Protein AF-A0A1U8CSY4-F1 (afdb_monomer_lite)

Foldseek 3Di:
DPPPDQPWDKDAAQDPQAKAKPNHTDDHGDIDTDDQQIWIADGDPRQIAGDHDDAAEEEEDPDDPVLVVLLQVLQVVVVHYYDPDDDLSHQEYEDQDDDDDPNNVVCVVSQHYYYYSVQSVQQSVCVVVVHDRDDRPRDDDDPPPPPSPPPPPDDDDDDD

Radius of gyration: 19.5 Å; chains: 1; bounding box: 54×32×51 Å

Structure (mmCIF, N/CA/C/O backbone):
data_AF-A0A1U8CSY4-F1
#
_entry.id   AF-A0A1U8CSY4-F1
#
loop_
_atom_site.group_PDB
_atom_site.id
_atom_site.type_symbol
_atom_site.label_atom_id
_atom_site.label_alt_id
_atom_site.label_comp_id
_atom_site.label_asym_id
_atom_site.label_entity_id
_atom_site.label_seq_id
_atom_site.pdbx_PDB_ins_code
_atom_site.Cartn_x
_atom_site.Cartn_y
_atom_site.Cartn_z
_atom_site.occupancy
_atom_site.B_iso_or_equiv
_atom_site.auth_seq_id
_atom_site.auth_comp_id
_atom_site.auth_asym_id
_atom_site.auth_atom_id
_atom_site.pdbx_PDB_model_num
ATOM 1 N N . SER A 1 1 ? 16.390 -13.623 3.839 1.00 35.88 1 SER A N 1
ATOM 2 C CA . SER A 1 1 ? 15.044 -13.796 4.407 1.00 35.88 1 SER A CA 1
ATOM 3 C C . SER A 1 1 ? 14.688 -12.503 5.102 1.00 35.88 1 SER A C 1
ATOM 5 O O . SER A 1 1 ? 15.068 -12.316 6.248 1.00 35.88 1 SER A O 1
ATOM 7 N N . GLN A 1 2 ? 14.135 -11.544 4.367 1.00 38.16 2 GLN A N 1
ATOM 8 C CA . GLN A 1 2 ? 13.665 -10.298 4.957 1.00 38.16 2 GLN A CA 1
ATOM 9 C C . GLN A 1 2 ? 12.179 -10.529 5.182 1.00 38.16 2 GLN A C 1
ATOM 11 O O . GLN A 1 2 ? 11.422 -10.617 4.225 1.00 38.16 2 GLN A O 1
ATOM 16 N N . THR A 1 3 ? 11.808 -10.836 6.419 1.00 38.59 3 THR A N 1
ATOM 17 C CA . THR A 1 3 ? 10.408 -11.014 6.786 1.00 38.59 3 THR A CA 1
ATOM 18 C C . THR A 1 3 ? 9.747 -9.651 6.617 1.00 38.59 3 THR A C 1
ATOM 20 O O . THR A 1 3 ? 10.134 -8.705 7.302 1.00 38.59 3 THR A O 1
ATOM 23 N N . ASP A 1 4 ? 8.822 -9.539 5.665 1.00 53.53 4 ASP A N 1
ATOM 24 C CA . ASP A 1 4 ? 7.947 -8.380 5.488 1.00 53.53 4 ASP A CA 1
ATOM 25 C C . ASP A 1 4 ? 7.035 -8.269 6.717 1.00 53.53 4 ASP A C 1
ATOM 27 O O . ASP A 1 4 ? 5.899 -8.744 6.730 1.00 53.53 4 ASP A O 1
ATOM 31 N N . GLU A 1 5 ? 7.556 -7.714 7.811 1.00 65.62 5 GLU A N 1
ATOM 32 C CA . GLU A 1 5 ? 6.732 -7.428 8.977 1.00 65.62 5 GLU A CA 1
ATOM 33 C C . GLU A 1 5 ? 5.802 -6.262 8.650 1.00 65.62 5 GLU A C 1
ATOM 35 O O . GLU A 1 5 ? 6.231 -5.130 8.412 1.00 65.62 5 GLU A O 1
ATOM 40 N N . ILE A 1 6 ? 4.505 -6.568 8.623 1.00 72.44 6 ILE A N 1
ATOM 41 C CA . ILE A 1 6 ? 3.435 -5.590 8.453 1.00 72.44 6 ILE A CA 1
ATOM 42 C C . ILE A 1 6 ? 3.613 -4.500 9.520 1.00 72.44 6 ILE A C 1
ATOM 44 O O . ILE A 1 6 ? 3.679 -4.832 10.710 1.00 72.44 6 ILE A O 1
ATOM 48 N N . PRO A 1 7 ? 3.674 -3.210 9.139 1.00 76.31 7 PRO A N 1
ATOM 49 C CA . PRO A 1 7 ? 3.861 -2.141 10.105 1.00 76.31 7 PRO A CA 1
ATOM 50 C C . PRO A 1 7 ? 2.719 -2.148 11.135 1.00 76.31 7 PRO A C 1
ATOM 52 O O . PRO A 1 7 ? 1.551 -2.291 10.757 1.00 76.31 7 PRO A O 1
ATOM 55 N N . PRO A 1 8 ? 3.021 -1.990 12.437 1.00 83.06 8 PRO A N 1
ATOM 56 C CA . PRO A 1 8 ? 2.006 -2.070 13.475 1.00 83.06 8 PRO A CA 1
ATOM 57 C C . PRO A 1 8 ? 1.023 -0.901 13.358 1.00 83.06 8 PRO A C 1
ATOM 59 O O . PRO A 1 8 ? 1.408 0.267 13.433 1.00 83.06 8 PRO A O 1
ATOM 62 N N . LEU A 1 9 ? -0.267 -1.216 13.232 1.00 86.62 9 LEU A N 1
ATOM 63 C CA . LEU A 1 9 ? -1.344 -0.234 13.307 1.00 86.62 9 LEU A CA 1
ATOM 64 C C . LEU A 1 9 ? -1.851 -0.165 14.747 1.00 86.62 9 LEU A C 1
ATOM 66 O O . LEU A 1 9 ? -2.304 -1.167 15.293 1.00 86.62 9 LEU A O 1
ATOM 70 N N . THR A 1 10 ? -1.800 1.011 15.371 1.00 90.25 10 THR A N 1
ATOM 71 C CA . THR A 1 10 ? -2.293 1.198 16.743 1.00 90.25 10 THR A CA 1
ATOM 72 C C . THR A 1 10 ? -3.455 2.176 16.792 1.00 90.25 10 THR A C 1
ATOM 74 O O . THR A 1 10 ? -3.532 3.127 16.015 1.00 90.25 10 THR A O 1
ATOM 77 N N . ILE A 1 11 ? -4.371 1.933 17.724 1.00 89.75 11 ILE A N 1
ATOM 78 C CA . ILE A 1 11 ? -5.534 2.771 17.990 1.00 89.75 11 ILE A CA 1
ATOM 79 C C . ILE A 1 11 ? -5.600 3.086 19.481 1.00 89.75 11 ILE A C 1
ATOM 81 O O . ILE A 1 11 ? -5.365 2.220 20.319 1.00 89.75 11 ILE A O 1
ATOM 85 N N . LYS A 1 12 ? -5.918 4.334 19.822 1.00 92.56 12 LYS A N 1
ATOM 86 C CA . LYS A 1 12 ? -6.130 4.779 21.200 1.00 92.56 12 LYS A CA 1
ATOM 87 C C . LYS A 1 12 ? -7.476 5.474 21.292 1.00 92.56 12 LYS A C 1
ATOM 89 O O . LYS A 1 12 ? -7.719 6.452 20.586 1.00 92.56 12 LYS A O 1
ATOM 94 N N . ASP A 1 13 ? -8.323 4.984 22.183 1.00 90.38 13 ASP A N 1
ATOM 95 C CA . ASP A 1 13 ? -9.631 5.573 22.430 1.00 90.38 13 ASP A CA 1
ATOM 96 C C . ASP A 1 13 ? -9.543 6.646 23.521 1.00 90.38 13 ASP A C 1
ATOM 98 O O . ASP A 1 13 ? -8.977 6.409 24.587 1.00 90.38 13 ASP A O 1
ATOM 102 N N . ASN A 1 14 ? -10.098 7.825 23.241 1.00 88.88 14 ASN A N 1
ATOM 103 C CA . ASN A 1 14 ? -10.329 8.894 24.223 1.00 88.88 14 ASN A CA 1
ATOM 104 C C . ASN A 1 14 ? -11.767 9.440 24.102 1.00 88.88 14 ASN A C 1
ATOM 106 O O . ASN A 1 14 ? -12.045 10.584 24.465 1.00 88.88 14 ASN A O 1
ATOM 110 N N . SER A 1 15 ? -12.667 8.673 23.482 1.00 87.38 15 SER A N 1
ATOM 111 C CA . SER A 1 15 ? -14.010 9.130 23.139 1.00 87.38 15 SER A CA 1
ATOM 112 C C . SER A 1 15 ? -14.997 8.952 24.299 1.00 87.38 15 SER A C 1
ATOM 114 O O . SER A 1 15 ? -14.857 8.074 25.145 1.00 87.38 15 SER A O 1
ATOM 116 N N . LYS A 1 16 ? -16.063 9.764 24.318 1.00 89.44 16 LYS A N 1
ATOM 117 C CA . LYS A 1 16 ? -17.143 9.657 25.319 1.00 89.44 16 LYS A CA 1
ATOM 118 C C . LYS A 1 16 ? -17.899 8.323 25.237 1.00 89.44 16 LYS A C 1
ATOM 120 O O . LYS A 1 16 ? -18.336 7.798 26.258 1.00 89.44 16 LYS A O 1
ATOM 125 N N . TYR A 1 17 ? -18.107 7.820 24.020 1.00 89.25 17 TYR A N 1
ATOM 126 C CA . TYR A 1 17 ? -18.969 6.663 23.754 1.00 89.25 17 TYR A CA 1
ATOM 127 C C . TYR A 1 17 ? -18.199 5.344 23.630 1.00 89.25 17 TYR A C 1
ATOM 129 O O . TYR A 1 17 ? -18.811 4.279 23.676 1.00 89.25 17 TYR A O 1
ATOM 137 N N . GLY A 1 18 ? -16.872 5.409 23.559 1.00 91.06 18 GLY A N 1
ATOM 138 C CA . GLY A 1 18 ? -16.005 4.249 23.469 1.00 91.06 18 GLY A CA 1
ATOM 139 C C . GLY A 1 18 ? -15.720 3.807 22.035 1.00 91.06 18 GLY A C 1
ATOM 140 O O . GLY A 1 18 ? -16.469 4.102 21.099 1.00 91.06 18 GLY A O 1
ATOM 141 N N . THR A 1 19 ? -14.64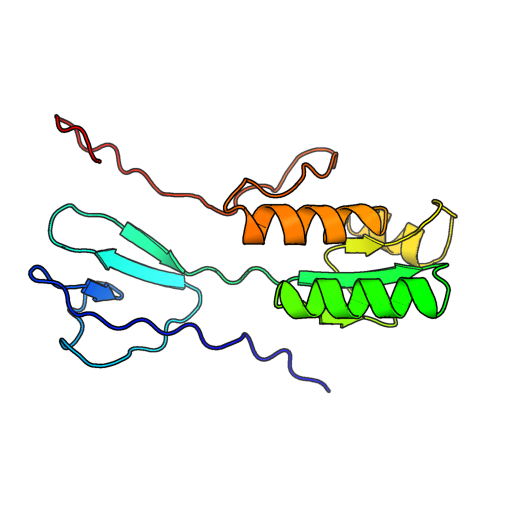7 3.040 21.893 1.00 91.88 19 THR A N 1
ATOM 142 C CA . THR A 1 19 ? -14.310 2.272 20.691 1.00 91.88 19 THR A CA 1
ATOM 143 C C . THR A 1 19 ? -14.337 0.780 21.017 1.00 91.88 19 THR A C 1
ATOM 145 O O . THR A 1 19 ? -13.944 0.373 22.111 1.00 91.88 19 THR A O 1
ATOM 148 N N . PHE A 1 20 ? -14.811 -0.039 20.081 1.00 93.06 20 PHE A N 1
ATOM 149 C CA . PHE A 1 20 ? -14.907 -1.489 20.224 1.00 93.06 20 PHE A CA 1
ATOM 150 C C . PHE A 1 20 ? -14.066 -2.172 19.151 1.00 93.06 20 PHE A C 1
ATOM 152 O O . PHE A 1 20 ? -14.150 -1.797 17.982 1.00 93.06 20 PHE A O 1
ATOM 159 N N . VAL A 1 21 ? -13.296 -3.186 19.528 1.00 93.19 21 VAL A N 1
ATOM 160 C CA . VAL A 1 21 ? -12.537 -4.039 18.609 1.00 93.19 21 VAL A CA 1
ATOM 161 C C . VAL A 1 21 ? -13.082 -5.450 18.745 1.00 93.19 21 VAL A C 1
ATOM 163 O O . VAL A 1 21 ? -13.120 -5.986 19.844 1.00 93.19 21 VAL A O 1
ATOM 166 N N . ASN A 1 22 ? -13.545 -6.037 17.642 1.00 92.62 22 ASN A N 1
ATOM 167 C CA . ASN A 1 22 ? -14.170 -7.363 17.624 1.00 92.62 22 ASN A CA 1
ATOM 168 C C . ASN A 1 22 ? -15.294 -7.501 18.668 1.00 92.62 22 ASN A C 1
ATOM 170 O O . ASN A 1 22 ? -15.397 -8.510 19.350 1.00 92.62 22 ASN A O 1
ATOM 174 N N . GLU A 1 23 ? -16.125 -6.456 18.777 1.00 90.50 23 GLU A N 1
A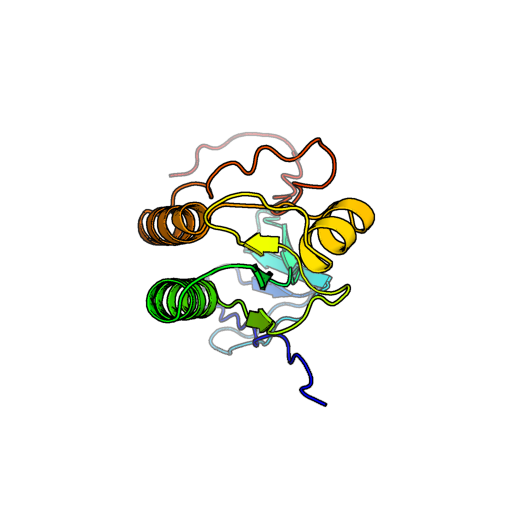TOM 175 C CA . GLU A 1 23 ? -17.250 -6.343 19.726 1.00 90.50 23 GLU A CA 1
ATOM 176 C C . GLU A 1 23 ? -16.840 -6.166 21.203 1.00 90.50 23 GLU A C 1
ATOM 178 O O . GLU A 1 23 ? -17.687 -5.874 22.047 1.00 90.50 23 GLU A O 1
ATOM 183 N N . GLU A 1 24 ? -15.543 -6.197 21.515 1.00 93.06 24 GLU A N 1
ATOM 184 C CA . GLU A 1 24 ? -15.015 -5.915 22.848 1.00 93.06 24 GLU A CA 1
ATOM 185 C C . GLU A 1 24 ? -14.700 -4.428 23.019 1.00 93.06 24 GLU A C 1
ATOM 187 O O . GLU A 1 24 ? -14.029 -3.805 22.193 1.00 93.06 24 GLU A O 1
ATOM 192 N N . LYS A 1 25 ? -15.177 -3.830 24.114 1.00 92.50 25 LYS A N 1
ATOM 193 C CA . LYS A 1 25 ? -14.926 -2.416 24.405 1.00 92.50 25 LYS A CA 1
ATOM 194 C C . LYS A 1 25 ? -13.466 -2.208 24.806 1.00 92.50 25 LYS A C 1
ATOM 196 O O . LYS A 1 25 ? -12.993 -2.814 25.765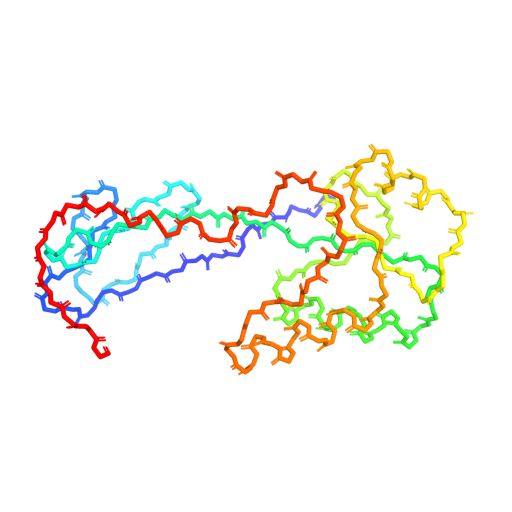 1.00 92.50 25 LYS A O 1
ATOM 201 N N . MET A 1 26 ? -12.779 -1.295 24.126 1.00 92.62 26 MET A N 1
ATOM 202 C CA . MET A 1 26 ? -11.417 -0.906 24.480 1.00 92.62 26 MET A CA 1
ATOM 203 C C . MET A 1 26 ? -11.366 -0.224 25.852 1.00 92.62 26 MET A C 1
ATOM 205 O O . MET A 1 26 ? -12.289 0.491 26.257 1.00 92.62 26 MET A O 1
ATOM 209 N N . GLN A 1 27 ? -10.242 -0.383 26.551 1.00 89.88 27 GLN A N 1
ATOM 210 C CA . GLN A 1 27 ? -9.947 0.440 27.720 1.00 89.88 27 GLN A CA 1
ATOM 211 C C . GLN A 1 27 ? -9.610 1.871 27.295 1.00 89.88 27 GLN A C 1
ATOM 213 O O . GLN A 1 27 ? -8.742 2.108 26.454 1.00 89.88 27 GLN A O 1
ATOM 218 N N . ASN A 1 28 ? -10.286 2.831 27.924 1.00 87.31 28 ASN A N 1
ATOM 219 C CA . ASN A 1 28 ? -10.092 4.246 27.642 1.00 87.31 28 ASN A CA 1
ATOM 220 C C . ASN A 1 28 ? -8.659 4.686 27.988 1.00 87.31 28 ASN A C 1
ATOM 222 O O . ASN A 1 28 ? -8.149 4.381 29.065 1.00 87.31 28 ASN A O 1
ATOM 226 N N . GLY A 1 29 ? -8.023 5.429 27.084 1.00 85.25 29 GLY A N 1
ATOM 227 C CA . GLY A 1 29 ? -6.680 5.977 27.265 1.00 85.25 29 GLY A CA 1
ATOM 228 C C . GLY A 1 29 ? -5.520 5.016 26.972 1.00 85.25 29 GLY A C 1
ATOM 229 O O . GLY A 1 29 ? -4.377 5.482 26.901 1.00 85.25 29 GLY A O 1
ATOM 230 N N . LEU A 1 30 ? -5.783 3.723 26.748 1.00 89.62 30 LEU A N 1
ATOM 231 C CA . LEU A 1 30 ? -4.767 2.727 26.400 1.00 89.62 30 LEU A CA 1
ATOM 232 C C . LEU A 1 30 ? -4.726 2.470 24.891 1.00 89.62 30 LEU A C 1
ATOM 234 O O . LEU A 1 30 ? -5.752 2.468 24.209 1.00 89.62 30 LEU A O 1
ATOM 238 N N . SER A 1 31 ? -3.514 2.274 24.373 1.00 89.62 31 SER A N 1
ATOM 239 C CA . SER A 1 31 ? -3.304 1.908 22.974 1.00 89.62 31 SER A CA 1
ATOM 240 C C . SER A 1 31 ? -3.540 0.412 22.773 1.00 89.62 31 SER A C 1
ATOM 242 O O . SER A 1 31 ? -3.076 -0.405 23.565 1.00 89.62 31 SER A O 1
ATOM 244 N N . TYR A 1 32 ? -4.210 0.063 21.682 1.00 88.81 32 TYR A N 1
ATOM 245 C CA . TYR A 1 32 ? -4.426 -1.301 21.216 1.00 88.81 32 TYR A CA 1
ATOM 246 C C . TYR A 1 32 ? -3.776 -1.476 19.841 1.00 88.81 32 TYR A C 1
ATOM 248 O O . TYR A 1 32 ? -3.912 -0.606 18.980 1.00 88.81 32 TYR A O 1
ATOM 256 N N . THR A 1 33 ? -3.075 -2.589 19.626 1.00 90.31 33 THR A N 1
ATOM 257 C CA . THR A 1 33 ? -2.466 -2.919 18.329 1.00 90.31 33 THR A CA 1
ATOM 258 C C . THR A 1 33 ? -3.438 -3.751 17.505 1.00 90.31 33 THR A C 1
ATOM 260 O O . THR A 1 33 ? -3.768 -4.873 17.882 1.00 90.31 33 THR A O 1
ATOM 263 N N . LEU A 1 34 ? -3.878 -3.193 16.382 1.00 88.62 34 LEU A N 1
ATOM 264 C CA . LEU A 1 34 ? -4.801 -3.815 15.445 1.00 88.62 34 LEU A CA 1
ATOM 265 C C . LEU A 1 34 ? -4.080 -4.796 14.523 1.00 88.62 34 LEU A C 1
ATOM 267 O O . LEU A 1 34 ? -2.921 -4.601 14.149 1.00 88.62 34 LEU A O 1
ATOM 271 N N . LYS A 1 35 ? -4.811 -5.826 14.111 1.00 87.25 35 LYS A N 1
ATOM 272 C CA . LYS A 1 35 ? -4.389 -6.830 13.138 1.00 87.25 35 LYS A CA 1
ATOM 273 C C . LYS A 1 35 ? -5.299 -6.798 11.917 1.00 87.25 35 LYS A C 1
ATOM 275 O O . LYS A 1 35 ? -6.464 -6.409 11.993 1.00 87.25 35 LYS A O 1
ATOM 280 N N . THR A 1 36 ? -4.777 -7.255 10.782 1.00 85.38 36 THR A N 1
ATOM 281 C CA . THR A 1 36 ? -5.595 -7.522 9.594 1.00 85.38 36 THR A CA 1
ATOM 282 C C . THR A 1 36 ? -6.759 -8.447 9.949 1.00 85.38 36 THR A C 1
ATOM 284 O O . THR A 1 36 ? -6.568 -9.480 10.587 1.00 85.38 36 THR A O 1
ATOM 287 N N . GLY A 1 37 ? -7.966 -8.063 9.540 1.00 86.81 37 GLY A N 1
ATOM 288 C CA . GLY A 1 37 ? -9.218 -8.742 9.857 1.00 86.81 37 GLY A CA 1
ATOM 289 C C . GLY A 1 37 ? -9.987 -8.159 11.046 1.00 86.81 37 GLY A C 1
ATOM 290 O O . GLY A 1 37 ? -11.196 -8.391 11.123 1.00 86.81 37 GLY A O 1
ATOM 291 N N . ASP A 1 38 ? -9.349 -7.371 11.923 1.00 89.56 38 ASP A N 1
ATOM 292 C CA . ASP A 1 38 ? -10.022 -6.788 13.089 1.00 89.56 38 ASP A CA 1
ATOM 293 C C . ASP A 1 38 ? -11.170 -5.861 12.681 1.00 89.56 38 ASP A C 1
ATOM 295 O O . ASP A 1 38 ? -11.084 -5.091 11.718 1.00 89.56 38 ASP A O 1
ATOM 299 N N . ARG A 1 39 ? -12.262 -5.914 13.448 1.00 91.75 39 ARG A N 1
ATOM 300 C CA . ARG A 1 39 ? -13.458 -5.096 13.232 1.00 91.75 39 ARG A CA 1
ATOM 301 C C . ARG A 1 39 ? -13.514 -3.995 14.277 1.00 91.75 39 ARG A C 1
ATOM 303 O O . ARG A 1 39 ? -13.709 -4.274 15.454 1.00 91.75 39 ARG A O 1
ATOM 310 N N . VAL A 1 40 ? -13.385 -2.746 13.847 1.00 91.38 40 VAL A N 1
ATOM 311 C CA . VAL A 1 40 ? -13.406 -1.576 14.730 1.00 91.38 40 VAL A CA 1
ATOM 312 C C . VAL A 1 40 ? -14.760 -0.887 14.631 1.00 91.38 40 VAL A C 1
ATOM 314 O O . VAL A 1 40 ? -15.199 -0.539 13.537 1.00 91.38 40 VAL A O 1
ATOM 317 N N . THR A 1 41 ? -15.424 -0.673 15.763 1.00 92.81 41 THR A N 1
ATOM 318 C CA . THR A 1 41 ? -16.678 0.086 15.847 1.00 92.81 41 THR A CA 1
ATOM 319 C C . THR A 1 41 ? -16.476 1.322 16.709 1.00 92.81 41 THR A C 1
ATOM 321 O O . THR A 1 41 ? -16.067 1.214 17.863 1.00 92.81 41 THR A O 1
ATOM 324 N N . PHE A 1 42 ? -16.779 2.496 16.162 1.00 90.12 42 PHE A N 1
ATOM 325 C CA . PHE A 1 42 ? -16.666 3.762 16.885 1.00 90.12 42 PHE A CA 1
ATOM 326 C C . PHE A 1 42 ? -18.022 4.233 17.409 1.00 90.12 42 PHE A C 1
ATOM 328 O O . PHE A 1 42 ? -18.963 4.439 16.637 1.00 90.12 42 PHE A O 1
ATOM 335 N N . GLY A 1 43 ? -18.096 4.466 18.721 1.00 87.81 43 GLY A N 1
ATOM 336 C CA . GLY A 1 43 ? -19.275 4.994 19.395 1.00 87.81 43 GLY A CA 1
ATOM 337 C C . GLY A 1 43 ? -20.511 4.096 19.294 1.00 87.81 43 GLY A C 1
ATOM 338 O O . GLY A 1 43 ? -20.425 2.890 19.084 1.00 87.81 43 GLY A O 1
ATOM 339 N N . VAL A 1 44 ? -21.682 4.712 19.466 1.00 82.44 44 VAL A N 1
ATOM 340 C CA . VAL A 1 44 ? -22.988 4.024 19.522 1.00 82.44 44 VAL A CA 1
ATOM 341 C C . VAL A 1 44 ? -23.734 3.992 18.182 1.00 82.44 44 VAL A C 1
ATOM 343 O O . VAL A 1 44 ? -24.758 3.332 18.071 1.00 82.44 44 VAL A O 1
ATOM 346 N N . PHE A 1 45 ? -23.228 4.677 17.153 1.00 82.06 45 PHE A N 1
ATOM 347 C CA . PHE A 1 45 ? -23.886 4.815 15.843 1.00 82.06 45 PHE A CA 1
ATOM 348 C C . PHE A 1 45 ? -23.468 3.741 14.825 1.00 82.06 45 PHE A C 1
ATOM 350 O O . PHE A 1 45 ? -23.498 3.985 13.623 1.00 82.06 45 PHE A O 1
ATOM 357 N N . GLU A 1 46 ? -23.009 2.577 15.291 1.00 75.19 46 GLU A N 1
ATOM 358 C CA . GLU A 1 46 ? -22.604 1.445 14.442 1.00 75.19 46 GLU A CA 1
ATOM 359 C C . GLU A 1 46 ? -21.624 1.796 13.302 1.00 75.19 46 GLU A C 1
ATOM 361 O O . GLU A 1 46 ? -21.649 1.193 12.226 1.00 75.19 46 GLU A O 1
ATOM 366 N N . SER A 1 47 ? -20.723 2.757 13.523 1.00 87.25 47 SER A N 1
ATOM 367 C CA . SER A 1 47 ? -19.672 3.087 12.555 1.00 87.25 47 SER A CA 1
ATOM 368 C C . SER A 1 47 ? -18.619 1.979 12.536 1.00 87.25 47 SER A C 1
ATOM 370 O O . SER A 1 47 ? -17.653 2.024 13.296 1.00 87.25 47 SER A O 1
ATOM 372 N N . LYS A 1 48 ? -18.859 0.964 11.699 1.00 88.69 48 LYS A N 1
ATOM 373 C CA . LYS A 1 48 ? -18.097 -0.288 11.608 1.00 88.69 48 LYS A CA 1
ATOM 374 C C . LYS A 1 48 ? -17.055 -0.224 10.490 1.00 88.69 48 LYS A C 1
ATOM 376 O O . LYS A 1 48 ? -17.374 0.048 9.333 1.00 88.69 48 LYS A O 1
ATOM 381 N N . PHE A 1 49 ? -15.819 -0.546 10.837 1.00 88.94 49 PHE A N 1
ATOM 382 C CA . PHE A 1 49 ? -14.664 -0.607 9.950 1.00 88.94 49 PHE A CA 1
ATOM 383 C C . PHE A 1 49 ? -13.990 -1.969 10.083 1.00 88.94 49 PHE A C 1
ATOM 385 O O . PHE A 1 49 ? -14.087 -2.620 11.122 1.00 88.94 49 PHE A O 1
ATOM 392 N N . ARG A 1 50 ? -13.306 -2.402 9.026 1.00 89.12 50 ARG A N 1
ATOM 393 C CA . ARG A 1 50 ? -12.472 -3.601 9.038 1.00 89.12 50 ARG A CA 1
ATOM 394 C C . ARG A 1 50 ? -11.055 -3.207 8.660 1.00 89.12 50 ARG A C 1
ATOM 396 O O . ARG A 1 50 ? -10.866 -2.472 7.693 1.00 89.12 50 ARG A O 1
ATOM 403 N N . VAL A 1 51 ? -10.097 -3.665 9.448 1.00 87.38 51 VAL A N 1
ATOM 404 C CA . VAL A 1 51 ? -8.677 -3.439 9.211 1.00 87.38 51 VAL A CA 1
ATOM 405 C C . VAL A 1 51 ? -8.221 -4.415 8.139 1.00 87.38 51 VAL A C 1
ATOM 407 O O . VAL A 1 51 ? -8.420 -5.618 8.271 1.00 87.38 51 VAL A O 1
ATOM 410 N N . GLU A 1 52 ? -7.616 -3.901 7.078 1.00 85.44 52 GLU A N 1
ATOM 411 C CA . GLU A 1 52 ? -6.998 -4.705 6.030 1.00 85.44 52 GLU A CA 1
ATOM 412 C C . GLU A 1 52 ? -5.628 -4.121 5.712 1.00 85.44 52 GLU A C 1
ATOM 414 O O . GLU A 1 52 ? -5.477 -2.901 5.622 1.00 85.44 52 GLU A O 1
ATOM 419 N N . TYR A 1 53 ? -4.637 -4.996 5.566 1.00 81.50 53 TYR A N 1
ATOM 420 C CA . TYR A 1 53 ? -3.313 -4.607 5.106 1.00 81.50 53 TYR A CA 1
ATOM 421 C C . TYR A 1 53 ? -3.214 -4.853 3.605 1.00 81.50 53 TYR A C 1
ATOM 423 O O . TYR A 1 53 ? -3.424 -5.974 3.142 1.00 81.50 53 TYR A O 1
ATOM 431 N N . GLU A 1 54 ? -2.865 -3.810 2.859 1.00 84.00 54 GLU A N 1
ATOM 432 C CA . GLU A 1 54 ? -2.579 -3.904 1.433 1.00 84.00 54 GLU A CA 1
ATOM 433 C C . GLU A 1 54 ? -1.105 -3.544 1.195 1.00 84.00 54 GLU A C 1
ATOM 435 O O . GLU A 1 54 ? -0.711 -2.400 1.445 1.00 84.00 54 GLU A O 1
ATOM 440 N N . PRO A 1 55 ? -0.264 -4.498 0.758 1.00 86.06 55 PRO A N 1
ATOM 441 C CA . PRO A 1 55 ? 1.157 -4.250 0.565 1.00 86.06 55 PRO A CA 1
ATOM 442 C C . PRO A 1 55 ? 1.412 -3.343 -0.644 1.00 86.06 55 PRO A C 1
ATOM 444 O O . PRO A 1 55 ? 0.776 -3.464 -1.690 1.00 86.06 55 PRO A O 1
ATOM 447 N N . LEU A 1 56 ? 2.419 -2.476 -0.537 1.00 90.19 56 LEU A N 1
ATOM 448 C CA . LEU A 1 56 ? 2.939 -1.684 -1.650 1.00 90.19 56 LEU A CA 1
ATOM 449 C C . LEU A 1 56 ? 4.379 -2.111 -1.934 1.00 90.19 56 LEU A C 1
ATOM 451 O O . LEU A 1 56 ? 5.303 -1.610 -1.304 1.00 90.19 56 LEU A O 1
ATOM 455 N N . VAL A 1 57 ? 4.573 -3.025 -2.885 1.00 93.50 57 VAL A N 1
ATOM 456 C CA . VAL A 1 57 ? 5.904 -3.511 -3.281 1.00 93.50 57 VAL A CA 1
ATOM 457 C C . VAL A 1 57 ? 6.169 -3.121 -4.728 1.00 93.50 57 VAL A C 1
ATOM 459 O O . VAL A 1 57 ? 5.466 -3.544 -5.645 1.00 93.50 57 VAL A O 1
ATOM 462 N N . VAL 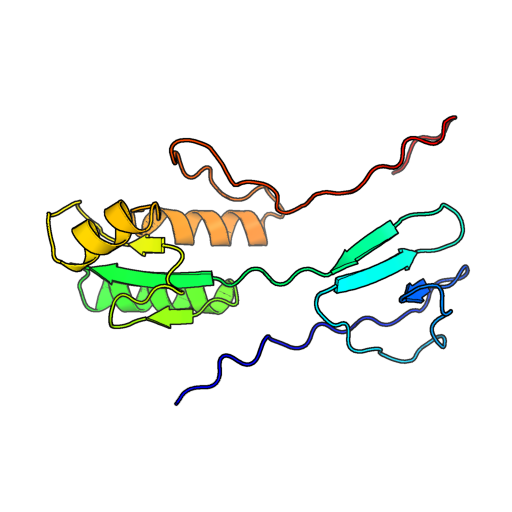A 1 58 ? 7.183 -2.293 -4.949 1.00 95.12 58 VAL A N 1
ATOM 463 C CA . VAL A 1 58 ? 7.436 -1.676 -6.252 1.00 95.12 58 VAL A CA 1
ATOM 464 C C . VAL A 1 58 ? 8.756 -2.151 -6.826 1.00 95.12 58 VAL A C 1
ATOM 466 O O . VAL A 1 58 ? 9.821 -1.947 -6.246 1.00 95.12 58 VAL A O 1
ATOM 469 N N . CYS A 1 59 ? 8.705 -2.742 -8.014 1.00 96.19 59 CYS A N 1
ATOM 470 C CA . CYS A 1 59 ? 9.902 -3.066 -8.772 1.00 96.19 59 CYS A CA 1
ATOM 471 C C . CYS A 1 59 ? 10.173 -1.971 -9.808 1.00 96.19 59 CYS A C 1
ATOM 473 O O . CYS A 1 59 ? 9.247 -1.442 -10.418 1.00 96.19 59 CYS A O 1
ATOM 475 N N . SER A 1 60 ? 11.441 -1.650 -10.065 1.00 94.75 60 SER A N 1
ATOM 476 C CA . SER A 1 60 ? 11.822 -0.732 -11.147 1.00 94.75 60 SER A CA 1
ATOM 477 C C . SER A 1 60 ? 12.585 -1.440 -12.266 1.00 94.75 60 SER A C 1
ATOM 479 O O . SER A 1 60 ? 13.365 -2.373 -12.032 1.00 94.75 60 SER A O 1
ATOM 481 N N . SER A 1 61 ? 12.385 -0.987 -13.503 1.00 93.25 61 SER A N 1
ATOM 482 C CA . SER A 1 61 ? 13.141 -1.431 -14.677 1.00 93.25 61 SER A CA 1
ATOM 483 C C . SER A 1 61 ? 13.561 -0.228 -15.517 1.00 93.25 61 SER A C 1
ATOM 485 O O . SER A 1 61 ? 12.803 0.725 -15.675 1.00 93.25 61 SER A O 1
ATOM 487 N N . CYS A 1 62 ? 14.784 -0.265 -16.050 1.00 87.69 62 CYS A N 1
ATOM 488 C CA . CYS A 1 62 ? 15.324 0.786 -16.922 1.00 87.69 62 CYS A CA 1
ATOM 489 C C . CYS A 1 62 ? 15.287 2.216 -16.335 1.00 87.69 62 CYS A C 1
ATOM 491 O O . CYS A 1 62 ? 15.174 3.177 -17.092 1.00 87.69 62 CYS A O 1
ATOM 493 N N . LEU A 1 63 ? 15.396 2.359 -15.011 1.00 88.25 63 LEU A N 1
ATOM 494 C CA . LEU A 1 63 ? 15.618 3.648 -14.350 1.00 88.25 63 LEU A CA 1
ATOM 495 C C . LEU A 1 63 ? 17.106 3.862 -14.065 1.00 88.25 63 LEU A C 1
ATOM 497 O O . LEU A 1 63 ? 17.819 2.918 -13.699 1.00 88.25 63 LEU A O 1
ATOM 501 N N . ASP A 1 64 ? 17.548 5.106 -14.212 1.00 92.12 64 ASP A N 1
ATOM 502 C CA . ASP A 1 64 ? 18.869 5.561 -13.798 1.00 92.12 64 ASP A CA 1
ATOM 503 C C . ASP A 1 64 ? 18.967 5.667 -12.264 1.00 92.12 64 ASP A C 1
ATOM 505 O O . ASP A 1 64 ? 18.000 5.456 -11.527 1.00 92.12 64 ASP A O 1
ATOM 509 N N . ILE A 1 65 ? 20.169 5.947 -11.758 1.00 91.88 65 ILE A N 1
ATOM 510 C CA . ILE A 1 65 ? 20.436 5.987 -10.311 1.00 91.88 65 ILE A CA 1
ATOM 511 C C . ILE A 1 65 ? 19.605 7.086 -9.635 1.00 91.88 65 ILE A C 1
ATOM 513 O O . ILE A 1 65 ? 19.040 6.860 -8.562 1.00 91.88 65 ILE A O 1
ATOM 517 N N . SER A 1 66 ? 19.490 8.247 -10.284 1.00 92.50 66 SER A N 1
ATOM 518 C CA . SER A 1 66 ? 18.694 9.371 -9.790 1.00 92.50 66 SER A CA 1
ATOM 519 C C . SER A 1 66 ? 17.212 8.999 -9.695 1.00 92.50 66 SER A C 1
ATOM 521 O O . SER A 1 66 ? 16.626 9.069 -8.614 1.00 92.50 66 SER A O 1
ATOM 523 N N . GLY A 1 67 ? 16.625 8.481 -10.781 1.00 90.94 67 GLY A N 1
ATOM 524 C CA . GLY A 1 67 ? 15.221 8.077 -10.822 1.00 90.94 67 GLY A CA 1
ATOM 525 C C . GLY A 1 67 ? 14.884 6.962 -9.833 1.00 90.94 67 GLY A C 1
ATOM 526 O O . GLY A 1 67 ? 13.843 7.014 -9.181 1.00 90.94 67 GLY A O 1
ATOM 527 N N . LYS A 1 68 ? 15.782 5.984 -9.645 1.00 92.69 68 LYS A N 1
ATOM 528 C CA . LYS A 1 68 ? 15.624 4.956 -8.601 1.00 92.69 68 LYS A CA 1
ATOM 529 C C . LYS A 1 68 ? 15.630 5.549 -7.197 1.00 92.69 68 LYS A C 1
ATOM 531 O O . LYS A 1 68 ? 14.837 5.127 -6.366 1.00 92.69 68 LYS A O 1
ATOM 536 N N . THR A 1 69 ? 16.503 6.515 -6.930 1.00 93.38 69 THR A N 1
ATOM 537 C CA . THR A 1 69 ? 16.610 7.143 -5.606 1.00 93.38 69 THR A CA 1
ATOM 538 C C . THR A 1 69 ? 15.335 7.907 -5.259 1.00 93.38 69 THR A C 1
ATOM 540 O O . THR A 1 69 ? 14.776 7.698 -4.184 1.00 93.38 69 THR A O 1
ATOM 543 N N . VAL A 1 70 ? 14.832 8.720 -6.194 1.00 93.00 70 VAL A N 1
ATOM 544 C CA . VAL A 1 70 ? 13.573 9.465 -6.030 1.00 93.00 70 VAL A CA 1
ATOM 545 C C . VAL A 1 70 ? 12.396 8.511 -5.833 1.00 93.00 70 VAL A C 1
ATOM 547 O O . VAL A 1 70 ? 11.593 8.702 -4.922 1.00 93.00 70 VAL A O 1
ATOM 550 N N . LEU A 1 71 ? 12.316 7.446 -6.639 1.00 94.12 71 LEU A N 1
ATOM 551 C CA . LEU A 1 71 ? 11.276 6.433 -6.491 1.00 94.12 71 LEU A CA 1
ATOM 552 C C . LEU A 1 71 ? 11.340 5.765 -5.113 1.00 94.12 71 LEU A C 1
ATOM 554 O O . LEU A 1 71 ? 10.326 5.698 -4.429 1.00 94.12 71 LEU A O 1
ATOM 558 N N . ASN A 1 72 ? 12.515 5.304 -4.680 1.00 94.06 72 ASN A N 1
ATOM 559 C CA . ASN A 1 72 ? 12.676 4.633 -3.390 1.00 94.06 72 ASN A CA 1
ATOM 560 C C . ASN A 1 72 ? 12.248 5.531 -2.223 1.00 94.06 72 ASN A C 1
ATOM 562 O O . ASN A 1 72 ? 11.570 5.062 -1.312 1.00 94.06 72 ASN A O 1
ATOM 566 N N . GLN A 1 73 ? 12.602 6.818 -2.266 1.00 93.81 73 GLN A N 1
ATOM 567 C CA . GLN A 1 73 ? 12.157 7.797 -1.274 1.00 93.81 73 GLN A CA 1
ATOM 568 C C . GLN A 1 73 ? 10.635 7.955 -1.283 1.00 93.81 73 GLN A C 1
ATOM 570 O O . GLN A 1 73 ? 10.018 7.952 -0.219 1.00 93.81 73 GLN A O 1
ATOM 575 N N . ALA A 1 74 ? 10.027 8.038 -2.470 1.00 92.00 74 ALA A N 1
ATOM 576 C CA . ALA A 1 74 ? 8.586 8.189 -2.590 1.00 92.00 74 ALA A CA 1
ATOM 577 C C . ALA A 1 74 ? 7.819 6.977 -2.050 1.00 92.00 74 ALA A C 1
ATOM 579 O O . ALA A 1 74 ? 6.868 7.120 -1.284 1.00 92.00 74 ALA A O 1
ATOM 580 N N . ILE A 1 75 ? 8.271 5.775 -2.404 1.00 92.06 75 ILE A N 1
ATOM 581 C CA . ILE A 1 75 ? 7.676 4.524 -1.935 1.00 92.06 75 ILE A CA 1
ATOM 582 C C . ILE A 1 75 ? 7.818 4.377 -0.420 1.00 92.06 75 ILE A C 1
ATOM 584 O O . ILE A 1 75 ? 6.848 4.015 0.239 1.00 92.06 75 ILE A O 1
ATOM 588 N N . LEU A 1 76 ? 8.977 4.726 0.143 1.00 90.38 76 LEU A N 1
ATOM 589 C CA . LEU A 1 76 ? 9.191 4.688 1.588 1.00 90.38 76 LEU A CA 1
ATOM 590 C C . LEU A 1 76 ? 8.238 5.633 2.335 1.00 90.38 76 LEU A C 1
ATOM 592 O O . LEU A 1 76 ? 7.667 5.249 3.352 1.00 90.38 76 LEU A O 1
ATOM 596 N N . GLN A 1 77 ? 8.029 6.851 1.827 1.00 87.69 77 GLN A N 1
ATOM 597 C CA . GLN A 1 77 ? 7.088 7.811 2.419 1.00 87.69 77 GLN A CA 1
ATOM 598 C C . GLN A 1 77 ? 5.628 7.341 2.348 1.00 87.69 77 GLN A C 1
ATOM 600 O O . GLN A 1 77 ? 4.839 7.655 3.235 1.00 87.69 77 GLN A O 1
ATOM 605 N N . LEU A 1 78 ? 5.278 6.552 1.330 1.00 87.06 78 LEU A N 1
ATOM 606 C CA . LEU A 1 78 ? 3.975 5.891 1.214 1.00 87.06 78 LEU A CA 1
ATOM 607 C C . LEU A 1 78 ? 3.855 4.630 2.093 1.00 87.06 78 LEU A C 1
ATOM 609 O O . LEU A 1 78 ? 2.811 3.982 2.077 1.00 87.06 78 LEU A O 1
ATOM 613 N N . GLY A 1 79 ? 4.901 4.264 2.844 1.00 85.75 79 GLY A N 1
ATOM 614 C CA . GLY A 1 79 ? 4.935 3.050 3.664 1.00 85.75 79 GLY A CA 1
ATOM 615 C C . GLY A 1 79 ? 5.123 1.758 2.862 1.00 85.75 79 GLY A C 1
ATOM 616 O O . GLY A 1 79 ? 4.819 0.678 3.362 1.00 85.75 79 GLY A O 1
ATOM 617 N N . GLY A 1 80 ? 5.587 1.863 1.616 1.00 88.38 80 GLY A N 1
ATOM 618 C CA . GLY A 1 80 ? 5.876 0.728 0.747 1.00 88.38 80 GLY A CA 1
ATOM 619 C C . GLY A 1 80 ? 7.344 0.308 0.747 1.00 88.38 80 GLY A C 1
ATOM 620 O O . GLY A 1 80 ? 8.208 0.908 1.387 1.00 88.38 80 GLY A O 1
ATOM 621 N N . LEU A 1 81 ? 7.630 -0.715 -0.054 1.00 91.06 81 LEU A N 1
ATOM 622 C CA . LEU A 1 81 ? 8.944 -1.316 -0.238 1.00 91.06 81 LEU A CA 1
ATOM 623 C C . LEU A 1 81 ? 9.335 -1.320 -1.713 1.00 91.06 81 LEU A C 1
ATOM 625 O O . LEU A 1 81 ? 8.488 -1.382 -2.605 1.00 91.06 81 LEU A O 1
ATOM 629 N N . THR A 1 82 ? 10.640 -1.285 -1.980 1.00 93.44 82 THR A N 1
ATOM 630 C CA . THR A 1 82 ? 11.163 -1.419 -3.343 1.00 93.44 82 THR A CA 1
ATOM 631 C C . THR A 1 82 ? 11.922 -2.724 -3.510 1.00 93.44 82 THR A C 1
ATOM 633 O O . THR A 1 82 ? 12.743 -3.094 -2.674 1.00 93.44 82 THR A O 1
ATOM 636 N N . ALA A 1 83 ? 11.642 -3.425 -4.607 1.00 92.94 83 ALA A N 1
ATOM 637 C CA . ALA A 1 83 ? 12.238 -4.712 -4.928 1.00 92.94 83 ALA A CA 1
ATOM 638 C C . ALA A 1 83 ? 13.229 -4.569 -6.090 1.00 92.94 83 ALA A C 1
ATOM 640 O O . ALA A 1 83 ? 12.920 -4.017 -7.154 1.00 92.94 83 ALA A O 1
ATOM 641 N N . SER A 1 84 ? 14.441 -5.095 -5.908 1.00 90.75 84 SER A N 1
ATOM 642 C CA . SER A 1 84 ? 15.481 -5.086 -6.944 1.00 90.75 84 SER A CA 1
ATOM 643 C C . SER A 1 84 ? 15.143 -6.015 -8.113 1.00 90.75 84 SER A C 1
ATOM 645 O O . SER A 1 84 ? 15.457 -5.692 -9.261 1.00 90.75 84 SER A O 1
ATOM 647 N N . ASN A 1 85 ? 14.445 -7.116 -7.834 1.00 92.12 85 ASN A N 1
ATOM 648 C CA . ASN A 1 85 ? 13.947 -8.102 -8.788 1.00 92.12 85 ASN A CA 1
ATOM 649 C C . ASN A 1 85 ? 12.422 -8.190 -8.716 1.00 92.12 85 ASN A C 1
ATOM 651 O O . ASN A 1 85 ? 11.822 -7.752 -7.740 1.00 92.12 85 ASN A O 1
ATOM 655 N N . TRP A 1 86 ? 11.803 -8.723 -9.769 1.00 94.25 86 TRP A N 1
ATOM 656 C CA . TRP A 1 86 ? 10.365 -8.971 -9.757 1.00 94.25 86 TRP A CA 1
ATOM 657 C C . TRP A 1 86 ? 10.054 -10.212 -8.914 1.00 94.25 86 TRP A C 1
ATOM 659 O O . TRP A 1 86 ? 10.701 -11.243 -9.094 1.00 94.25 86 TRP A O 1
ATOM 669 N N . THR A 1 87 ? 9.056 -10.109 -8.041 1.00 92.94 87 THR A N 1
ATOM 670 C CA . THR A 1 87 ? 8.479 -11.207 -7.249 1.00 92.94 87 THR A CA 1
ATOM 671 C C . THR A 1 87 ? 6.956 -11.184 -7.391 1.00 92.94 87 THR A C 1
ATOM 673 O O . THR A 1 87 ? 6.394 -10.213 -7.898 1.00 92.94 87 THR A O 1
ATOM 676 N N . GLU A 1 88 ? 6.261 -12.232 -6.952 1.00 88.19 88 GLU A N 1
ATOM 677 C CA . GLU A 1 88 ? 4.788 -12.276 -6.989 1.00 88.19 88 GLU A CA 1
ATOM 678 C C . GLU A 1 88 ? 4.128 -11.235 -6.064 1.00 88.19 88 GLU A C 1
ATOM 680 O O . GLU A 1 88 ? 3.004 -10.790 -6.320 1.00 88.19 88 GLU A O 1
ATOM 685 N N . GLU A 1 89 ? 4.852 -10.797 -5.030 1.00 89.31 89 GLU A N 1
ATOM 686 C CA . GLU A 1 89 ? 4.433 -9.746 -4.095 1.00 89.31 89 GLU A CA 1
ATOM 687 C C . GLU A 1 89 ? 4.495 -8.349 -4.724 1.00 89.31 89 GLU A C 1
ATOM 689 O O . GLU A 1 89 ? 3.849 -7.426 -4.229 1.00 89.31 89 GLU A O 1
ATOM 694 N N . CYS A 1 90 ? 5.243 -8.175 -5.825 1.00 93.50 90 CYS A N 1
ATOM 695 C CA . CYS A 1 90 ? 5.326 -6.898 -6.523 1.00 93.50 90 CYS A CA 1
ATOM 696 C C . CYS A 1 90 ? 3.935 -6.461 -6.996 1.00 93.50 90 CYS A C 1
ATOM 698 O O . CYS A 1 90 ? 3.262 -7.144 -7.771 1.00 93.50 90 CYS A O 1
ATOM 700 N N . THR A 1 91 ? 3.518 -5.278 -6.555 1.00 93.81 91 THR A N 1
ATOM 701 C CA . THR A 1 91 ? 2.231 -4.686 -6.913 1.00 93.81 91 THR A CA 1
ATOM 702 C C . THR A 1 91 ? 2.334 -3.773 -8.124 1.00 93.81 91 THR A C 1
ATOM 704 O O . THR A 1 91 ? 1.353 -3.637 -8.848 1.00 93.81 91 THR A O 1
ATOM 707 N N . HIS A 1 92 ? 3.509 -3.189 -8.385 1.00 94.50 92 HIS A N 1
ATOM 708 C CA . HIS A 1 92 ? 3.734 -2.279 -9.511 1.00 94.50 92 HIS A CA 1
ATOM 709 C C . HIS A 1 92 ? 5.108 -2.495 -10.149 1.00 94.50 92 HIS A C 1
ATOM 711 O O . HIS A 1 92 ? 6.106 -2.715 -9.454 1.00 94.50 92 HIS A O 1
ATOM 717 N N . LEU A 1 93 ? 5.172 -2.347 -11.474 1.00 95.50 93 LEU A N 1
ATOM 718 C CA . LEU A 1 93 ? 6.423 -2.144 -12.201 1.00 95.50 93 LEU A CA 1
ATOM 719 C C . LEU A 1 93 ? 6.554 -0.672 -12.597 1.00 95.50 93 LEU A C 1
ATOM 721 O O . LEU A 1 93 ? 5.649 -0.119 -13.214 1.00 95.50 93 LEU A O 1
ATOM 725 N N . VAL A 1 94 ? 7.696 -0.052 -12.310 1.00 95.69 94 VAL A N 1
ATOM 726 C CA . VAL A 1 94 ? 7.978 1.337 -12.697 1.00 95.69 94 VAL A CA 1
ATOM 727 C C . VAL A 1 94 ? 9.004 1.398 -13.816 1.00 95.69 94 VAL A C 1
ATOM 729 O O . VAL A 1 94 ? 10.096 0.832 -13.699 1.00 95.69 94 VAL A O 1
ATOM 732 N N . MET A 1 95 ? 8.670 2.126 -14.884 1.00 92.50 95 MET A N 1
ATOM 733 C CA . MET A 1 95 ? 9.549 2.376 -16.029 1.00 92.50 95 MET A CA 1
ATOM 734 C C . MET A 1 95 ? 9.333 3.786 -16.588 1.00 92.50 95 MET A C 1
ATOM 736 O O . MET A 1 95 ? 8.200 4.192 -16.814 1.00 92.50 95 MET A O 1
ATOM 740 N N . ALA A 1 96 ? 10.412 4.517 -16.889 1.00 89.38 96 ALA A N 1
ATOM 741 C CA . ALA A 1 96 ? 10.309 5.828 -17.549 1.00 89.38 96 ALA A CA 1
ATOM 742 C C . ALA A 1 96 ? 9.768 5.716 -18.990 1.00 89.38 96 ALA A C 1
ATOM 744 O O . ALA A 1 96 ? 9.009 6.558 -19.464 1.00 89.38 96 ALA A O 1
ATOM 745 N N . SER A 1 97 ? 10.145 4.641 -19.683 1.00 87.75 97 SER A N 1
ATOM 746 C CA . SER A 1 97 ? 9.647 4.277 -21.008 1.00 87.75 97 SER A CA 1
ATOM 747 C C . SER A 1 97 ? 9.419 2.772 -21.040 1.00 87.75 97 SER A C 1
ATOM 749 O O . SER A 1 97 ? 10.287 2.009 -20.605 1.00 87.75 97 SER A O 1
ATOM 751 N N . VAL A 1 98 ? 8.253 2.344 -21.525 1.00 86.12 98 VAL A N 1
ATOM 752 C CA . VAL A 1 98 ? 7.895 0.924 -21.583 1.00 86.12 98 VAL A CA 1
ATOM 753 C C . VAL A 1 98 ? 8.798 0.231 -22.598 1.00 86.12 98 VAL A C 1
ATOM 755 O O . VAL A 1 98 ? 8.750 0.503 -23.795 1.00 86.12 98 VAL A O 1
ATOM 758 N N . LYS A 1 99 ? 9.628 -0.684 -22.102 1.00 89.00 99 LYS A N 1
ATOM 759 C CA . LYS A 1 99 ? 10.453 -1.585 -22.909 1.00 89.00 99 LYS A CA 1
ATOM 760 C C . LYS A 1 99 ? 10.090 -3.012 -22.549 1.00 89.00 99 LYS A C 1
ATOM 762 O O . LYS A 1 99 ? 9.810 -3.300 -21.385 1.00 89.00 99 LYS A O 1
ATOM 767 N N . VAL A 1 100 ? 10.116 -3.912 -23.526 1.00 92.25 100 VAL A N 1
ATOM 768 C CA . VAL A 1 100 ? 9.896 -5.339 -23.274 1.00 92.25 100 VAL A CA 1
ATOM 769 C C . VAL A 1 100 ? 11.142 -5.894 -22.586 1.00 92.25 100 VAL A C 1
ATOM 771 O O . VAL A 1 100 ? 12.174 -6.117 -23.209 1.00 92.25 100 VAL A O 1
ATOM 774 N N . THR A 1 101 ? 11.055 -6.052 -21.270 1.00 93.69 101 THR A N 1
ATOM 775 C CA . THR A 1 101 ? 12.075 -6.682 -20.426 1.00 93.69 101 THR A CA 1
ATOM 776 C C . THR A 1 101 ? 11.466 -7.898 -19.738 1.00 93.69 101 THR A C 1
ATOM 778 O O . THR A 1 101 ? 10.244 -8.040 -19.714 1.00 93.69 101 THR A O 1
ATOM 781 N N . ILE A 1 102 ? 12.292 -8.743 -19.116 1.00 95.19 102 ILE A N 1
ATOM 782 C CA . ILE A 1 102 ? 11.803 -9.872 -18.305 1.00 95.19 102 ILE A CA 1
ATOM 783 C C . ILE A 1 102 ? 10.789 -9.382 -17.257 1.00 95.19 102 ILE A C 1
ATOM 785 O O . ILE A 1 102 ? 9.697 -9.927 -17.163 1.00 95.19 102 ILE A O 1
ATOM 789 N N . LYS A 1 103 ? 11.092 -8.284 -16.547 1.00 94.44 103 LYS A N 1
ATOM 790 C CA . LYS A 1 103 ? 10.191 -7.696 -15.540 1.00 94.44 103 LYS A CA 1
ATOM 791 C C . LYS A 1 103 ? 8.863 -7.229 -16.135 1.00 94.44 103 LYS A C 1
ATOM 793 O O . LYS A 1 103 ? 7.830 -7.378 -15.497 1.00 94.44 103 LYS A O 1
ATOM 798 N N . THR A 1 104 ? 8.889 -6.697 -17.356 1.00 93.56 104 THR A N 1
ATOM 799 C CA . THR A 1 104 ? 7.688 -6.275 -18.092 1.00 93.56 104 THR A CA 1
ATOM 800 C C . THR A 1 104 ? 6.793 -7.473 -18.383 1.00 93.56 104 THR A C 1
ATOM 802 O O . THR A 1 104 ? 5.598 -7.419 -18.124 1.00 93.56 104 THR A O 1
ATOM 805 N N . ILE A 1 105 ? 7.374 -8.573 -18.868 1.00 94.69 105 ILE A N 1
ATOM 806 C CA . ILE A 1 105 ? 6.638 -9.811 -19.146 1.00 94.69 105 ILE A CA 1
AT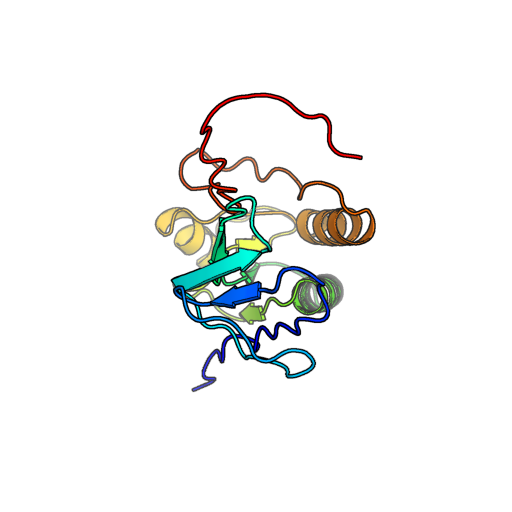OM 807 C C . ILE A 1 105 ? 6.055 -10.381 -17.848 1.00 94.69 105 ILE A C 1
ATOM 809 O O . ILE A 1 105 ? 4.874 -10.712 -17.815 1.00 94.69 105 ILE A O 1
ATOM 813 N N . CYS A 1 106 ? 6.838 -10.433 -16.765 1.00 94.00 106 CYS A N 1
ATOM 814 C CA . CYS A 1 106 ? 6.349 -10.895 -15.466 1.00 94.00 106 CYS A CA 1
ATOM 815 C C . CYS A 1 106 ? 5.194 -10.032 -14.942 1.00 94.00 106 CYS A C 1
ATOM 817 O O . CYS A 1 106 ? 4.179 -10.577 -14.523 1.00 94.00 106 CYS A O 1
ATOM 819 N N . ALA A 1 107 ? 5.305 -8.702 -15.022 1.00 90.62 107 ALA A N 1
ATOM 820 C CA . ALA A 1 107 ? 4.230 -7.798 -14.622 1.00 90.62 107 ALA A CA 1
ATOM 821 C C . ALA A 1 107 ? 2.943 -8.051 -15.417 1.00 90.62 107 ALA A C 1
ATOM 823 O O . ALA A 1 107 ? 1.874 -8.150 -14.822 1.00 90.62 107 ALA A O 1
ATOM 824 N N . LEU A 1 108 ? 3.050 -8.238 -16.737 1.00 91.50 108 LEU A N 1
ATOM 825 C CA . LEU A 1 108 ? 1.903 -8.540 -17.596 1.00 91.50 108 LEU A CA 1
ATOM 826 C C . LEU A 1 108 ? 1.260 -9.893 -17.259 1.00 91.50 108 LEU A C 1
ATOM 828 O O . LEU A 1 108 ? 0.042 -9.963 -17.133 1.00 91.50 108 LEU A O 1
ATOM 832 N N . ILE A 1 109 ? 2.061 -10.948 -17.069 1.00 92.44 109 ILE A N 1
ATOM 833 C CA . ILE A 1 109 ? 1.566 -12.282 -16.684 1.00 92.44 109 ILE A CA 1
ATOM 834 C C . ILE A 1 109 ? 0.856 -12.228 -15.326 1.00 92.44 109 ILE A C 1
ATOM 836 O O . ILE A 1 109 ? -0.209 -12.816 -15.162 1.00 92.44 109 ILE A O 1
ATOM 840 N N . CYS A 1 110 ? 1.412 -11.489 -14.364 1.00 88.44 110 CYS A N 1
ATOM 841 C CA . CYS A 1 110 ? 0.818 -11.301 -13.041 1.00 88.44 110 CYS A CA 1
ATOM 842 C C . CYS A 1 110 ? -0.346 -10.289 -13.029 1.00 88.44 110 CYS A C 1
ATOM 844 O O . CYS A 1 110 ? -0.885 -10.008 -11.958 1.00 88.44 110 CYS A O 1
ATOM 846 N N . GLY A 1 111 ? -0.712 -9.696 -14.174 1.00 89.50 111 GLY A N 1
ATOM 847 C CA . GLY A 1 111 ? -1.767 -8.682 -14.262 1.00 89.50 111 GLY A CA 1
ATOM 848 C C . GLY A 1 111 ? -1.475 -7.422 -13.441 1.00 89.50 111 GLY A C 1
ATOM 849 O O . GLY A 1 111 ? -2.396 -6.780 -12.935 1.00 89.50 111 GLY A O 1
ATOM 850 N N . ARG A 1 112 ? -0.196 -7.085 -13.249 1.00 91.25 112 ARG A N 1
ATOM 851 C CA . ARG A 1 112 ? 0.237 -5.926 -12.467 1.00 91.25 112 ARG A CA 1
ATOM 852 C C . ARG A 1 112 ? 0.453 -4.706 -13.362 1.00 91.25 112 ARG A C 1
ATOM 854 O O . ARG A 1 112 ? 0.970 -4.839 -14.474 1.00 91.25 112 ARG A O 1
ATOM 861 N N . PRO A 1 113 ? 0.099 -3.506 -12.884 1.00 92.69 113 PRO A N 1
ATOM 862 C CA . PRO A 1 113 ? 0.273 -2.281 -13.645 1.00 92.69 113 PRO A CA 1
ATOM 863 C C . PRO A 1 113 ? 1.749 -1.949 -13.886 1.00 92.69 113 PRO A C 1
ATOM 865 O O . PRO A 1 113 ? 2.612 -2.126 -13.019 1.00 92.69 113 PRO A O 1
ATOM 868 N N . ILE A 1 114 ? 2.009 -1.400 -15.072 1.00 93.25 114 ILE A N 1
ATOM 869 C CA . ILE A 1 114 ? 3.288 -0.801 -15.451 1.00 93.25 114 ILE A CA 1
ATOM 870 C C . ILE A 1 114 ? 3.069 0.709 -15.496 1.00 93.25 114 ILE A C 1
ATOM 872 O O . ILE A 1 114 ? 2.343 1.203 -16.356 1.00 93.25 114 ILE A O 1
ATOM 876 N N . VAL A 1 115 ? 3.674 1.438 -14.564 1.00 94.00 115 VAL A N 1
ATOM 877 C CA . VAL A 1 115 ? 3.464 2.881 -14.388 1.00 94.00 115 VAL A CA 1
ATOM 878 C C . VAL A 1 115 ? 4.753 3.659 -14.618 1.00 94.00 115 VAL A C 1
ATOM 880 O O . VAL A 1 115 ? 5.861 3.120 -14.536 1.00 94.00 115 VAL A O 1
ATOM 883 N N . LYS A 1 116 ? 4.618 4.955 -14.899 1.00 92.50 116 LYS A N 1
ATOM 884 C CA . LYS A 1 116 ? 5.769 5.856 -14.945 1.00 92.50 116 LYS A CA 1
ATOM 885 C C . LYS A 1 116 ? 6.166 6.316 -13.535 1.00 92.50 116 LYS A C 1
ATOM 887 O O . LYS A 1 116 ? 5.316 6.291 -12.643 1.00 92.50 116 LYS A O 1
ATOM 892 N N . PRO A 1 117 ? 7.420 6.752 -13.303 1.00 91.25 117 PRO A N 1
ATOM 893 C CA . PRO A 1 117 ? 7.854 7.252 -11.996 1.00 91.25 117 PRO A CA 1
ATOM 894 C C . PRO A 1 117 ? 6.981 8.385 -11.448 1.00 91.25 117 PRO A C 1
ATOM 896 O O . PRO A 1 117 ? 6.773 8.468 -10.238 1.00 91.25 117 PRO A O 1
ATOM 899 N N . GLU A 1 118 ? 6.428 9.224 -12.329 1.00 90.69 118 GLU A N 1
ATOM 900 C CA . GLU A 1 118 ? 5.627 10.390 -11.950 1.00 90.69 118 GLU A CA 1
ATOM 901 C C . GLU A 1 118 ? 4.377 9.994 -11.154 1.00 90.69 118 GLU A C 1
ATOM 903 O O . GLU A 1 118 ? 4.002 10.717 -10.230 1.00 90.69 118 GLU A O 1
ATOM 908 N N . TYR A 1 119 ? 3.812 8.808 -11.415 1.00 93.12 119 TYR A N 1
ATOM 909 C CA . TYR A 1 119 ? 2.657 8.266 -10.693 1.00 93.12 119 TYR A CA 1
ATOM 910 C C . TYR A 1 119 ? 2.844 8.326 -9.171 1.00 93.12 119 TYR A C 1
ATOM 912 O O . TYR A 1 119 ? 1.971 8.798 -8.447 1.00 93.12 119 TYR A O 1
ATOM 920 N N . PHE A 1 120 ? 4.006 7.902 -8.667 1.00 91.88 120 PHE A N 1
ATOM 921 C CA . PHE A 1 120 ? 4.256 7.874 -7.225 1.00 91.88 120 PHE A CA 1
ATOM 922 C C . PHE A 1 120 ? 4.530 9.259 -6.640 1.00 91.88 120 PHE A C 1
ATOM 924 O O . PHE A 1 120 ? 4.200 9.510 -5.482 1.00 91.88 120 PHE A O 1
ATOM 931 N N . SER A 1 121 ? 5.059 10.186 -7.441 1.00 89.44 121 SER A N 1
ATOM 932 C CA . SER A 1 121 ? 5.191 11.580 -7.013 1.00 89.44 121 SER A CA 1
ATOM 933 C C . SER A 1 121 ? 3.834 12.289 -6.935 1.00 89.44 121 SER A C 1
ATOM 935 O O . SER A 1 121 ? 3.603 13.090 -6.033 1.00 89.44 121 SER A O 1
ATOM 937 N N . GLU A 1 122 ? 2.906 11.971 -7.838 1.00 90.12 122 GLU A N 1
ATOM 938 C CA . GLU A 1 122 ? 1.520 12.440 -7.773 1.00 90.12 122 GLU A CA 1
ATOM 939 C C . GLU A 1 122 ? 0.756 11.793 -6.621 1.00 90.12 122 GLU A C 1
ATOM 941 O O . GLU A 1 122 ? -0.005 12.474 -5.933 1.00 90.12 122 GLU A O 1
ATOM 946 N N . PHE A 1 123 ? 1.001 10.509 -6.357 1.00 90.06 123 PHE A N 1
ATOM 947 C CA . PHE A 1 123 ? 0.391 9.813 -5.232 1.00 90.06 123 PHE A CA 1
ATOM 948 C C . PHE A 1 123 ? 0.805 10.448 -3.900 1.00 90.06 123 PHE A C 1
ATOM 950 O O . PHE A 1 123 ? -0.060 10.780 -3.091 1.00 90.06 123 PHE A O 1
ATOM 957 N N . LEU A 1 124 ? 2.092 10.738 -3.701 1.00 87.25 124 LEU A N 1
ATOM 958 C CA . LEU A 1 124 ? 2.535 11.471 -2.513 1.00 87.25 124 LEU A CA 1
ATOM 959 C C . LEU A 1 124 ? 1.820 12.814 -2.341 1.00 87.25 124 LEU A C 1
ATOM 961 O O . LEU A 1 124 ? 1.257 13.082 -1.280 1.00 87.25 124 LEU A O 1
ATO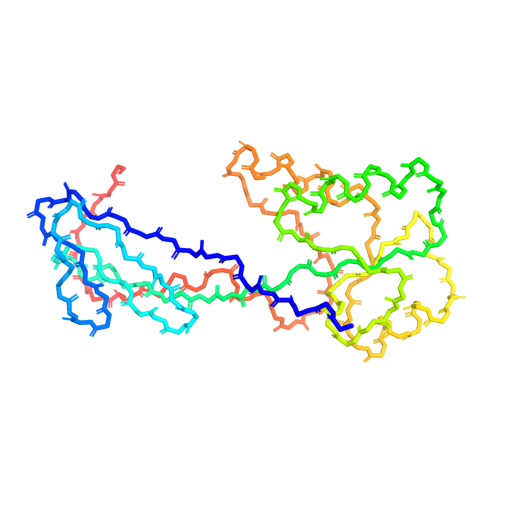M 965 N N . LYS A 1 125 ? 1.755 13.623 -3.404 1.00 89.00 125 LYS A N 1
ATOM 966 C CA . LYS A 1 125 ? 1.047 14.914 -3.374 1.00 89.00 125 LYS A CA 1
ATOM 967 C C . LYS A 1 125 ? -0.431 14.751 -3.022 1.00 89.00 125 LYS A C 1
ATOM 969 O O . LYS A 1 125 ? -0.998 15.593 -2.321 1.00 89.00 125 LYS A O 1
ATOM 974 N N . ALA A 1 126 ? -1.072 13.691 -3.515 1.00 85.88 126 ALA A N 1
ATOM 975 C CA . ALA A 1 126 ? -2.459 13.384 -3.195 1.00 85.88 126 ALA A CA 1
ATOM 976 C C . ALA A 1 126 ? -2.633 13.036 -1.710 1.00 85.88 126 ALA A C 1
ATOM 978 O O . ALA A 1 126 ? -3.554 13.562 -1.084 1.00 85.88 126 ALA A O 1
ATOM 979 N N . VAL A 1 127 ? -1.729 12.235 -1.134 1.00 86.19 127 VAL A N 1
ATOM 980 C CA . VAL A 1 127 ? -1.727 11.894 0.300 1.00 86.19 127 VAL A CA 1
ATOM 981 C C . VAL A 1 127 ? -1.563 13.148 1.160 1.00 86.19 127 VAL A C 1
ATOM 983 O O . VAL A 1 127 ? -2.380 13.388 2.050 1.00 86.19 127 VAL A O 1
ATOM 986 N N . GLU A 1 128 ? -0.584 13.999 0.850 1.00 85.31 128 GLU A N 1
ATOM 987 C CA . GLU A 1 128 ? -0.349 15.265 1.562 1.00 85.31 128 GLU A CA 1
ATOM 988 C C . GLU A 1 128 ? -1.554 16.212 1.475 1.00 85.31 128 GLU A C 1
ATOM 990 O O . GLU A 1 128 ? -1.936 16.858 2.452 1.00 85.31 128 GLU A O 1
ATOM 995 N N . SER A 1 129 ? -2.206 16.250 0.311 1.00 86.69 129 SER A N 1
ATOM 996 C CA . SER A 1 129 ? -3.384 17.084 0.062 1.00 86.69 129 SER A CA 1
ATOM 997 C C . SER A 1 129 ? -4.702 16.458 0.534 1.00 86.69 129 SER A C 1
ATOM 999 O O . SER A 1 129 ? -5.757 17.050 0.302 1.00 86.69 129 SER A O 1
ATOM 1001 N N . LYS A 1 130 ? -4.679 15.262 1.146 1.00 83.06 130 LYS A N 1
ATOM 1002 C CA . LYS A 1 130 ? -5.872 14.473 1.525 1.00 83.06 130 LYS A CA 1
ATOM 1003 C C . LYS A 1 130 ? -6.852 14.250 0.359 1.00 83.06 130 LYS A C 1
ATOM 1005 O O . LYS A 1 130 ? -8.069 14.219 0.549 1.00 83.06 130 LYS A O 1
ATOM 1010 N N . LYS A 1 131 ? -6.322 14.125 -0.859 1.00 80.25 131 LYS A N 1
ATOM 1011 C CA . LYS A 1 131 ? -7.066 13.839 -2.092 1.00 80.25 131 LYS A CA 1
ATOM 1012 C C . LYS A 1 131 ? -7.046 12.343 -2.397 1.00 80.25 131 LYS A C 1
ATOM 1014 O O . LYS A 1 131 ? -6.319 11.573 -1.776 1.00 80.25 131 LYS A O 1
ATOM 1019 N N . GLN A 1 132 ? -7.863 11.932 -3.364 1.00 76.25 132 GLN A N 1
ATOM 1020 C CA . GLN A 1 132 ? -7.843 10.553 -3.841 1.00 76.25 132 GLN A CA 1
ATOM 1021 C C . GLN A 1 132 ? -6.520 10.236 -4.561 1.00 76.25 132 GLN A C 1
ATOM 1023 O O . GLN A 1 132 ? -5.988 11.121 -5.239 1.00 76.25 132 GLN A O 1
ATOM 1028 N N . PRO A 1 133 ? -6.002 8.998 -4.435 1.00 79.44 133 PRO A N 1
ATOM 1029 C CA . PRO A 1 133 ? -4.831 8.553 -5.183 1.00 79.44 133 PRO A CA 1
ATOM 1030 C C . PRO A 1 133 ? -5.030 8.693 -6.701 1.00 79.44 133 PRO A C 1
ATOM 1032 O O . PRO A 1 133 ? -6.166 8.547 -7.168 1.00 79.44 133 PRO A O 1
ATOM 1035 N N . PRO A 1 134 ? -3.950 8.922 -7.472 1.00 83.06 134 PRO A N 1
ATOM 1036 C CA . PRO A 1 134 ? -4.017 8.982 -8.927 1.00 83.06 134 PRO A CA 1
ATOM 1037 C C . PRO A 1 134 ? -4.659 7.723 -9.518 1.00 83.06 134 PRO A C 1
ATOM 1039 O O . PRO A 1 134 ? -4.565 6.616 -8.977 1.00 83.06 134 PRO A O 1
ATOM 1042 N N . GLU A 1 135 ? -5.363 7.897 -10.634 1.00 78.50 135 GLU A N 1
ATOM 1043 C CA . GLU A 1 135 ? -5.955 6.779 -11.350 1.00 78.50 135 GLU A CA 1
ATOM 1044 C C . GLU A 1 135 ? -4.853 5.991 -12.059 1.00 78.50 135 GLU A C 1
ATOM 1046 O O . GLU A 1 135 ? -4.158 6.518 -12.923 1.00 78.50 135 GLU A O 1
ATOM 1051 N N . ILE A 1 136 ? -4.681 4.720 -11.696 1.00 74.00 136 ILE A N 1
ATOM 1052 C CA . ILE A 1 136 ? -3.981 3.791 -12.575 1.00 74.00 136 ILE A CA 1
ATOM 1053 C C . ILE A 1 136 ? -5.021 3.352 -13.595 1.00 74.00 136 ILE A C 1
ATOM 1055 O O . ILE A 1 136 ? -5.977 2.667 -13.226 1.00 74.00 136 ILE A O 1
ATOM 1059 N N . GLU A 1 137 ? -4.844 3.732 -14.857 1.00 55.78 137 GLU A N 1
ATOM 1060 C CA . GLU A 1 137 ? -5.569 3.117 -15.969 1.00 55.78 137 GLU A CA 1
ATOM 1061 C C . GLU A 1 137 ? -5.083 1.665 -16.119 1.00 55.78 137 GLU A C 1
ATOM 1063 O O . GLU A 1 137 ? -4.266 1.330 -16.975 1.00 55.78 137 GLU A O 1
ATOM 1068 N N . SER A 1 138 ? -5.524 0.787 -15.220 1.00 47.28 138 SER A N 1
ATOM 1069 C CA . SER A 1 138 ? -5.398 -0.653 -15.371 1.00 47.28 138 SER A CA 1
ATOM 1070 C C . SER A 1 138 ? -6.764 -1.223 -15.714 1.00 47.28 138 SER A C 1
ATOM 1072 O O . SER A 1 138 ? -7.779 -0.920 -15.082 1.00 47.28 138 SER A O 1
ATOM 1074 N N . VAL A 1 139 ? -6.772 -2.045 -16.763 1.00 34.06 139 VAL A N 1
ATOM 1075 C CA . VAL A 1 139 ? -7.915 -2.860 -17.166 1.00 34.06 139 VAL A CA 1
ATOM 1076 C C . VAL A 1 139 ? -8.458 -3.547 -15.913 1.00 34.06 139 VAL A C 1
ATOM 1078 O O . VAL A 1 139 ? -7.713 -4.159 -15.150 1.00 34.06 139 VAL A O 1
ATOM 1081 N N . SER A 1 140 ? -9.745 -3.321 -15.679 1.00 38.75 140 SER A N 1
ATOM 1082 C CA . SER A 1 140 ? -10.523 -3.630 -14.485 1.00 38.75 140 SER A CA 1
ATOM 1083 C C . SER A 1 140 ? -10.128 -4.945 -13.797 1.00 38.75 140 SER A C 1
ATOM 1085 O O . SER A 1 140 ? -9.977 -5.948 -14.479 1.00 38.75 140 SER A O 1
ATOM 1087 N N . TYR A 1 141 ? -10.019 -4.955 -12.456 1.00 31.62 141 TYR A N 1
ATOM 1088 C CA . TYR A 1 141 ? -10.906 -5.783 -11.607 1.00 31.62 141 TYR A CA 1
ATOM 1089 C C . TYR A 1 141 ? -10.723 -5.684 -10.074 1.00 31.62 141 TYR A C 1
ATOM 1091 O O . TYR A 1 141 ? -11.596 -6.193 -9.381 1.00 31.62 141 TYR A O 1
ATOM 1099 N N . TRP A 1 142 ? -9.731 -4.994 -9.484 1.00 32.31 142 TRP A N 1
ATOM 1100 C CA . TRP A 1 142 ? -9.570 -5.041 -8.005 1.00 32.31 142 TRP A CA 1
ATOM 1101 C C . TRP A 1 142 ? -9.318 -3.716 -7.263 1.00 32.31 142 TRP A C 1
ATOM 1103 O O . TRP A 1 142 ? -8.675 -3.710 -6.220 1.00 32.31 142 TRP A O 1
ATOM 1113 N N . ARG A 1 143 ? -9.890 -2.584 -7.702 1.00 29.33 143 ARG A N 1
ATOM 1114 C CA . ARG A 1 143 ? -9.935 -1.370 -6.853 1.00 29.33 143 ARG A CA 1
ATOM 1115 C C . ARG A 1 143 ? -11.064 -1.464 -5.827 1.00 29.33 143 ARG A C 1
ATOM 1117 O O . ARG A 1 143 ? -12.141 -0.912 -6.030 1.00 29.33 143 ARG A O 1
ATOM 1124 N N . LEU A 1 144 ? -10.831 -2.172 -4.725 1.00 28.38 144 LEU A N 1
ATOM 1125 C CA . LEU A 1 144 ? -11.739 -2.199 -3.573 1.00 28.38 144 LEU A CA 1
ATOM 1126 C C . LEU A 1 144 ? -10.987 -2.027 -2.247 1.00 28.38 144 LEU A C 1
ATOM 1128 O O . LEU A 1 144 ? -11.179 -2.791 -1.308 1.00 28.38 144 LEU A O 1
ATOM 1132 N N . THR A 1 145 ? -10.228 -0.942 -2.146 1.00 32.38 145 THR A N 1
ATOM 1133 C CA . THR A 1 145 ? -9.673 -0.442 -0.880 1.00 32.38 145 THR A CA 1
ATOM 1134 C C . THR A 1 145 ? -9.985 1.051 -0.856 1.00 32.38 145 THR A C 1
ATOM 1136 O O . THR A 1 145 ? -9.334 1.844 -1.518 1.00 32.38 145 THR A O 1
ATOM 1139 N N . ILE A 1 146 ? -11.119 1.518 -0.337 1.00 30.69 146 ILE A N 1
ATOM 1140 C CA . ILE A 1 146 ? -11.712 1.317 0.985 1.00 30.69 146 ILE A CA 1
ATOM 1141 C C . ILE A 1 146 ? -13.197 0.954 0.809 1.00 30.69 146 ILE A C 1
ATOM 1143 O O . ILE A 1 146 ? -14.004 1.807 0.429 1.00 30.69 146 ILE A O 1
ATOM 1147 N N . LYS A 1 147 ? -13.619 -0.278 1.134 1.00 34.22 147 LYS A N 1
ATOM 1148 C CA . LYS A 1 147 ? -15.046 -0.525 1.414 1.00 34.22 147 LYS A CA 1
ATOM 1149 C C . LYS A 1 147 ? -15.364 0.058 2.784 1.00 34.22 147 LYS A C 1
ATOM 1151 O O . LYS A 1 147 ? -15.378 -0.650 3.786 1.00 34.22 147 LYS A O 1
ATOM 1156 N N . ARG A 1 148 ? -15.675 1.354 2.830 1.00 33.34 148 ARG A N 1
ATOM 1157 C CA . ARG A 1 148 ? -16.530 1.884 3.893 1.00 33.34 148 ARG A CA 1
ATOM 1158 C C . ARG A 1 148 ? -17.851 1.135 3.743 1.00 33.34 148 ARG A C 1
ATOM 1160 O O . ARG A 1 148 ? -18.624 1.426 2.835 1.00 33.34 148 ARG A O 1
ATOM 1167 N N . PHE A 1 149 ? -18.071 0.110 4.562 1.00 31.39 149 PHE A N 1
ATOM 1168 C CA . PHE A 1 149 ? -19.360 -0.562 4.623 1.00 31.39 149 PHE A CA 1
ATOM 1169 C C . PHE A 1 149 ? -20.320 0.420 5.295 1.00 31.39 149 PHE A C 1
ATOM 1171 O O . PHE A 1 149 ? -20.469 0.440 6.512 1.00 31.39 149 PHE A O 1
ATOM 1178 N N . ILE A 1 150 ? -20.926 1.306 4.501 1.00 31.72 150 ILE A N 1
ATOM 1179 C CA . ILE A 1 150 ? -22.108 2.037 4.941 1.00 31.72 150 ILE A CA 1
ATOM 1180 C C . ILE A 1 150 ? -23.212 0.987 4.995 1.00 31.72 150 ILE A C 1
ATOM 1182 O O . ILE A 1 150 ? -23.884 0.719 4.000 1.00 31.72 150 ILE A O 1
ATOM 1186 N N . SER A 1 151 ? -23.371 0.362 6.160 1.00 29.61 151 SER A N 1
ATOM 1187 C CA . SER A 1 151 ? -24.636 -0.265 6.506 1.00 29.61 151 SER A CA 1
ATOM 1188 C C . SER A 1 151 ? -25.667 0.860 6.523 1.00 29.61 151 SER A C 1
ATOM 1190 O O . SER A 1 151 ? -25.751 1.628 7.478 1.00 29.61 151 SER A O 1
ATOM 1192 N N . ARG A 1 152 ? -26.397 1.037 5.416 1.00 29.27 152 ARG A N 1
ATOM 1193 C CA . ARG A 1 152 ? -27.634 1.821 5.408 1.00 29.27 152 ARG A CA 1
ATOM 1194 C C . ARG A 1 152 ? -28.651 1.056 6.256 1.00 29.27 152 ARG A C 1
ATOM 1196 O O . ARG A 1 152 ? -29.465 0.312 5.722 1.00 29.27 152 ARG A O 1
ATOM 1203 N N . ALA A 1 153 ? -28.607 1.257 7.567 1.00 28.11 153 ALA A N 1
ATOM 1204 C CA . ALA A 1 153 ? -29.806 1.218 8.389 1.00 28.11 153 ALA A CA 1
ATOM 1205 C C . ALA A 1 153 ? -30.317 2.662 8.486 1.00 28.11 153 ALA A C 1
ATOM 1207 O O . ALA A 1 153 ? -29.540 3.596 8.669 1.00 28.11 153 ALA A O 1
ATOM 1208 N N . GLY A 1 154 ? -31.595 2.850 8.175 1.00 31.25 154 GLY A N 1
ATOM 1209 C CA . GLY A 1 154 ? -32.154 4.129 7.761 1.00 31.25 154 GLY A CA 1
ATOM 1210 C C . GLY A 1 154 ? -32.199 5.240 8.814 1.00 31.25 154 GLY A C 1
ATOM 1211 O O . GLY A 1 154 ? -32.088 5.013 10.011 1.00 31.25 154 GLY A O 1
ATOM 1212 N N . HIS A 1 155 ? -32.525 6.415 8.272 1.00 30.47 155 HIS A N 1
ATOM 1213 C CA . HIS A 1 155 ? -33.033 7.633 8.910 1.00 30.47 155 HIS A CA 1
ATOM 1214 C C . HIS A 1 155 ? -32.021 8.605 9.538 1.00 30.47 155 HIS A C 1
ATOM 1216 O O . HIS A 1 155 ? -31.638 8.495 10.692 1.00 30.47 155 HIS A O 1
ATOM 1222 N N . GLY A 1 156 ? -31.741 9.654 8.749 1.00 33.06 156 GLY A N 1
ATOM 1223 C CA . GLY A 1 156 ? -31.779 11.051 9.192 1.00 33.06 156 GLY A CA 1
ATOM 1224 C C . GLY A 1 156 ? -30.581 11.569 9.981 1.00 33.06 156 GLY A C 1
ATOM 1225 O O . GLY A 1 156 ? -30.494 11.359 11.182 1.00 33.06 156 GLY A O 1
ATOM 1226 N N . GLY A 1 157 ? -29.736 12.377 9.336 1.00 25.08 157 GLY A N 1
ATOM 1227 C CA . GLY A 1 157 ? -28.861 13.297 10.065 1.00 25.08 157 GLY A CA 1
ATOM 1228 C C . GLY A 1 157 ? -27.555 13.623 9.356 1.00 25.08 157 GLY A C 1
ATOM 1229 O O . GLY A 1 157 ? -26.656 12.796 9.277 1.00 25.08 157 GLY A O 1
ATOM 1230 N N . THR A 1 158 ? -27.477 14.851 8.856 1.00 25.64 158 THR A N 1
ATOM 1231 C CA . THR A 1 158 ? -26.295 15.568 8.362 1.00 25.64 158 THR A CA 1
ATOM 1232 C C . THR A 1 158 ? -25.087 15.429 9.299 1.00 25.64 158 THR A C 1
ATOM 1234 O O . THR A 1 158 ? -25.240 15.565 10.510 1.00 25.64 158 THR A O 1
ATOM 1237 N N . ILE A 1 159 ? -23.884 15.227 8.749 1.00 24.95 159 ILE A N 1
ATOM 1238 C CA . ILE A 1 159 ? -22.621 15.263 9.504 1.00 24.95 159 ILE A CA 1
ATOM 1239 C C . ILE A 1 159 ? -21.714 16.344 8.898 1.00 24.95 159 ILE A C 1
ATOM 1241 O O . ILE A 1 159 ? -21.488 16.340 7.686 1.00 24.95 159 ILE A O 1
ATOM 1245 N N . LEU A 1 160 ? -21.265 17.260 9.765 1.00 25.66 160 LEU A N 1
ATOM 1246 C CA . LEU A 1 160 ? -20.133 18.180 9.589 1.00 25.66 160 LEU A CA 1
ATOM 1247 C C . LEU A 1 160 ? -18.804 17.421 9.664 1.00 25.66 160 LEU A C 1
ATOM 1249 O O . LEU A 1 160 ? -18.707 16.518 10.526 1.00 25.66 160 LEU A O 1
#

Sequence (160 aa):
SQTDEIPPLTIKDNSKYGTFVNEEKMQNGLSYTLKTGDRVTFGVFESKFRVEYEPLVVCSSCLDISGKTVLNQAILQLGGLTASNWTEECTHLVMASVKVTIKTICALICGRPIVKPEYFSEFLKAVESKKQPPEIESVSYWRLTIKRFISRAGHGGTIL

Secondary structure (DSSP, 8-state):
-----PPPEEEE---SS-EEETTEEPPTT-EEEE-TT-EEEETTTTEEEE------EEEE-S--HHHHHHHHHHHHHTT-EEESS--TT--EEE-SS----HHHHHHHHTT--EE-THHHHHHHHHHHTTPPPPP----SS-------------------

pLDDT: mean 79.51, std 21.86, range [24.95, 96.19]